Protein AF-A0A7V5EWY6-F1 (afdb_monomer)

Sequence (118 aa):
KLGHHPTPGLWMVGATIRLLERSGPGVLHGDLAACDRYADAVARAEAVAAPTLLLLGAEDLMTRPKAAEPLAAALPDARIEILPGTGHLPMIERPDEVVDAVVGFAREVAVPTRGASI

pLDDT: mean 88.51, std 13.49, range [41.16, 97.25]

Foldseek 3Di:
DPQDFPDPPDGRVVVVVVVVVPDDPCPVVVVVVVVVPPPCLLVVLLVDPAAEEAEEECAEPPCHPVNCVSNQVSHPHYDYDYDYPDYDCCCGVPVPVVCCVVVVVVVVRPPDPPDPDD

Nearest PDB structures (foldseek):
  4lyd-assembly1_A-2  TM=9.151E-01  e=3.285E-04  Rhizorhabdus wittichii RW1
  5jd6-assembly1_A  TM=9.470E-01  e=4.024E-04  uncultured bacterium
  6i8w-assembly2_B  TM=9.562E-01  e=2.337E-03  Pseudomonas aeruginosa
  2y6v-assembly1_B  TM=8.211E-01  e=1.271E-03  Saccharomyces cerevisiae
  8b6p-assembly1_A  TM=8.178E-01  e=5.264E-03  Rhodococcus sp. (in: high G+C Gram-positive bacteria)

Mean predicted aligned error: 6.38 Å

Radius of gyration: 17.79 Å; Cα contacts (8 Å, |Δi|>4): 115; chains: 1; bounding box: 37×35×54 Å

Solvent-accessible surface area (backbone atoms only — not comparable to full-atom values): 7132 Å² total; per-residue (Å²): 114,95,64,57,43,87,57,86,93,52,50,51,60,61,51,52,52,56,49,58,74,67,51,59,91,63,48,70,57,51,56,53,50,53,60,68,67,55,73,60,56,40,74,55,30,54,72,42,86,59,83,39,80,47,80,38,21,67,60,15,80,85,70,36,57,77,73,46,51,63,44,48,72,32,27,81,45,59,46,81,44,74,41,79,93,20,39,78,51,40,73,60,64,39,43,66,62,46,51,50,53,53,52,50,50,52,52,64,68,64,54,73,83,86,74,90,82,133

Structure (mmCIF, N/CA/C/O backbone):
data_AF-A0A7V5EWY6-F1
#
_entry.id   AF-A0A7V5EWY6-F1
#
loop_
_atom_site.group_PDB
_atom_site.id
_atom_site.type_symbol
_atom_site.label_atom_id
_atom_site.label_alt_id
_atom_site.label_comp_id
_atom_site.label_asym_id
_atom_site.label_entity_id
_atom_site.label_seq_id
_atom_site.pdbx_PDB_ins_code
_atom_site.Cartn_x
_atom_site.Cartn_y
_atom_site.Cartn_z
_atom_site.occupancy
_atom_site.B_iso_or_equiv
_atom_site.auth_seq_id
_atom_site.auth_comp_id
_atom_site.auth_asym_id
_atom_site.auth_atom_id
_atom_site.pdbx_PDB_model_num
ATOM 1 N N . LYS A 1 1 ? 3.486 18.469 -6.647 1.00 53.06 1 LYS A N 1
ATOM 2 C CA . LYS A 1 1 ? 3.625 17.961 -8.037 1.00 53.06 1 LYS A CA 1
ATOM 3 C C . LYS A 1 1 ? 4.109 16.522 -7.943 1.00 53.06 1 LYS A C 1
ATOM 5 O O . LYS A 1 1 ? 5.036 16.298 -7.172 1.00 53.06 1 LYS A O 1
ATOM 10 N N . LEU A 1 2 ? 3.487 15.591 -8.667 1.00 57.03 2 LEU A N 1
ATOM 11 C CA . LEU A 1 2 ? 3.875 14.176 -8.679 1.00 57.03 2 LEU A CA 1
ATOM 12 C C . LEU A 1 2 ? 5.377 14.045 -8.997 1.00 57.03 2 LEU A C 1
ATOM 14 O O . LEU A 1 2 ? 5.870 14.739 -9.889 1.00 57.03 2 LEU A O 1
ATOM 18 N N . GLY A 1 3 ? 6.117 13.224 -8.249 1.00 60.00 3 GLY A N 1
ATOM 19 C CA . GLY A 1 3 ? 7.560 13.049 -8.469 1.00 60.00 3 GLY A CA 1
ATOM 20 C C . GLY A 1 3 ? 8.496 13.971 -7.669 1.00 60.00 3 GLY A C 1
ATOM 21 O O . GLY A 1 3 ? 9.715 13.835 -7.798 1.00 60.00 3 GLY A O 1
ATOM 22 N N . HIS A 1 4 ? 7.969 14.915 -6.882 1.00 66.25 4 HIS A N 1
ATOM 23 C CA . HIS A 1 4 ? 8.773 15.798 -6.026 1.00 66.25 4 HIS A CA 1
ATOM 24 C C . HIS A 1 4 ? 9.132 15.112 -4.701 1.00 66.25 4 HIS A C 1
ATOM 26 O O . HIS A 1 4 ? 8.347 14.313 -4.200 1.00 66.25 4 HIS A O 1
ATOM 32 N N . HIS A 1 5 ? 10.296 15.438 -4.138 1.00 74.06 5 HIS A N 1
ATOM 33 C CA . HIS A 1 5 ? 10.765 14.893 -2.865 1.00 74.06 5 HIS A CA 1
ATOM 34 C C . HIS A 1 5 ? 10.899 16.027 -1.838 1.00 74.06 5 HIS A C 1
ATOM 36 O O . HIS A 1 5 ? 11.464 17.066 -2.186 1.00 74.06 5 HIS A O 1
ATOM 42 N N . PRO A 1 6 ? 10.411 15.865 -0.594 1.00 78.38 6 PRO A N 1
ATOM 43 C CA . PRO A 1 6 ? 10.466 16.927 0.415 1.00 78.38 6 PRO A CA 1
ATOM 44 C C . PRO A 1 6 ? 11.902 17.252 0.855 1.00 78.38 6 PRO A C 1
ATOM 46 O O . PRO A 1 6 ? 12.218 18.397 1.166 1.00 78.38 6 PRO A O 1
ATOM 49 N N . THR A 1 7 ? 12.802 16.266 0.840 1.00 80.44 7 THR A N 1
ATOM 50 C CA . THR A 1 7 ? 14.233 16.486 1.101 1.00 80.44 7 THR A CA 1
ATOM 51 C C . THR A 1 7 ? 14.932 17.139 -0.099 1.00 80.44 7 THR A C 1
ATOM 53 O O . THR A 1 7 ? 14.927 16.553 -1.189 1.00 80.44 7 THR A O 1
ATOM 56 N N . PRO A 1 8 ? 15.595 18.298 0.085 1.00 81.12 8 PRO A N 1
ATOM 57 C CA . PRO A 1 8 ? 16.355 18.956 -0.972 1.00 81.12 8 PRO A CA 1
ATOM 58 C C . PRO A 1 8 ? 17.435 18.054 -1.579 1.00 81.12 8 PRO A C 1
ATOM 60 O O . PRO A 1 8 ? 18.111 17.307 -0.876 1.00 81.12 8 PRO A O 1
ATOM 63 N N . GLY A 1 9 ? 17.623 18.150 -2.897 1.00 81.50 9 GLY A N 1
ATOM 64 C CA . GLY A 1 9 ? 18.658 17.407 -3.626 1.00 81.50 9 GLY A CA 1
ATOM 65 C C . GLY A 1 9 ? 18.281 15.973 -4.015 1.00 81.50 9 GLY A C 1
ATOM 66 O O . GLY A 1 9 ? 18.985 15.370 -4.822 1.00 81.50 9 GLY A O 1
ATOM 67 N N . LEU A 1 10 ? 17.158 15.442 -3.523 1.00 82.81 10 LEU A N 1
ATOM 68 C CA . LEU A 1 10 ? 16.609 14.169 -3.985 1.00 82.81 10 LEU A CA 1
ATOM 69 C C . LEU A 1 10 ? 15.650 14.380 -5.160 1.00 82.81 10 LEU A C 1
ATOM 71 O O . LEU A 1 10 ? 14.712 15.173 -5.101 1.00 82.81 10 LEU A O 1
ATOM 75 N N . TRP A 1 11 ? 15.879 13.631 -6.237 1.00 84.88 11 TRP A N 1
ATOM 76 C CA . TRP A 1 11 ? 15.007 13.598 -7.407 1.00 84.88 11 TRP A CA 1
ATOM 77 C C . TRP A 1 11 ? 14.462 12.184 -7.590 1.00 84.88 11 TRP A C 1
ATOM 79 O O . TRP A 1 11 ? 15.146 11.321 -8.135 1.00 84.88 11 TRP A O 1
ATOM 89 N N . MET A 1 12 ? 13.228 11.952 -7.132 1.00 82.88 12 MET A N 1
ATOM 90 C CA . MET A 1 12 ? 12.636 10.611 -7.080 1.00 82.88 12 MET A CA 1
ATOM 91 C C . MET A 1 12 ? 12.610 9.937 -8.456 1.00 82.88 12 MET A C 1
ATOM 93 O O . MET A 1 12 ? 13.161 8.854 -8.621 1.00 82.88 12 MET A O 1
ATOM 97 N N . VAL A 1 13 ? 12.052 10.608 -9.468 1.00 84.06 13 VAL A N 1
ATOM 98 C CA . VAL A 1 13 ? 11.926 10.035 -10.821 1.00 84.06 13 VAL A CA 1
ATOM 99 C C . VAL A 1 13 ? 13.294 9.688 -11.412 1.00 84.06 13 VAL A C 1
ATOM 101 O O . VAL A 1 13 ? 13.480 8.601 -11.951 1.00 84.06 13 VAL A O 1
ATOM 104 N N . GLY A 1 14 ? 14.275 10.582 -11.283 1.00 88.06 14 GLY A N 1
ATOM 105 C CA . GLY A 1 14 ? 15.616 10.328 -11.804 1.00 88.06 14 GLY A CA 1
ATOM 106 C C . GLY A 1 14 ? 16.357 9.230 -11.058 1.00 88.06 14 GLY A C 1
ATOM 107 O O . GLY A 1 14 ? 17.032 8.422 -11.691 1.00 88.06 14 GLY A O 1
ATOM 108 N N . ALA A 1 15 ? 16.214 9.171 -9.733 1.00 87.44 15 ALA A N 1
ATOM 109 C CA . ALA A 1 15 ? 16.784 8.102 -8.923 1.00 87.44 15 ALA A CA 1
ATOM 110 C C . ALA A 1 15 ? 16.208 6.737 -9.329 1.00 87.44 15 ALA A C 1
ATOM 112 O O . ALA A 1 15 ? 16.974 5.799 -9.542 1.00 87.44 15 ALA A O 1
ATOM 113 N N . THR A 1 16 ? 1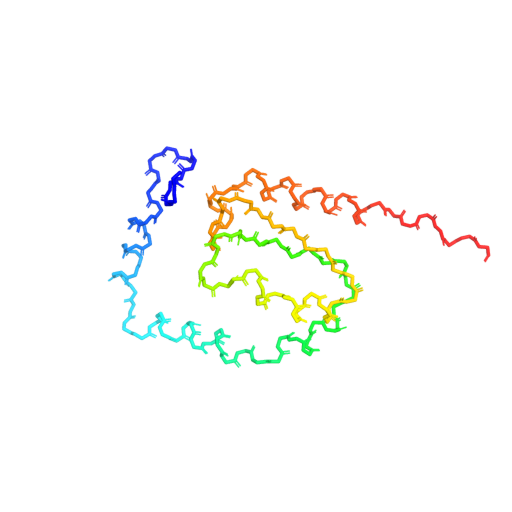4.890 6.644 -9.534 1.00 88.50 16 THR A N 1
ATOM 114 C CA . THR A 1 16 ? 14.239 5.425 -10.034 1.00 88.50 16 THR A CA 1
ATOM 115 C C . THR A 1 16 ? 14.727 5.056 -11.434 1.00 88.50 16 THR A C 1
ATOM 117 O O . THR A 1 16 ? 15.089 3.905 -11.655 1.00 88.50 16 THR A O 1
ATOM 120 N N . ILE A 1 17 ? 14.820 6.008 -12.371 1.00 90.81 17 ILE A N 1
ATOM 121 C CA . ILE A 1 17 ? 15.356 5.740 -13.720 1.00 90.81 17 ILE A CA 1
ATOM 122 C C . ILE A 1 17 ? 16.780 5.179 -13.632 1.00 90.81 17 ILE A C 1
ATOM 124 O O . ILE A 1 17 ? 17.080 4.158 -14.244 1.00 90.81 17 ILE A O 1
ATOM 128 N N . ARG A 1 18 ? 17.652 5.798 -12.829 1.00 92.75 18 ARG A N 1
ATOM 129 C CA . ARG A 1 18 ? 19.047 5.358 -12.678 1.00 92.75 18 ARG A CA 1
ATOM 130 C C . ARG A 1 18 ? 19.173 4.005 -11.990 1.00 92.75 18 ARG A C 1
ATOM 132 O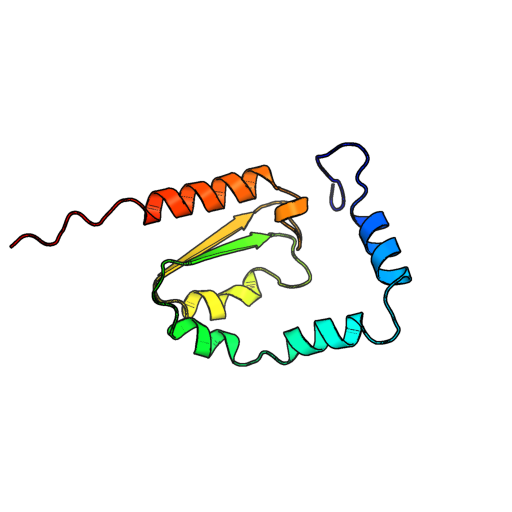 O . ARG A 1 18 ? 20.106 3.268 -12.299 1.00 92.75 18 ARG A O 1
ATOM 139 N N . LEU A 1 19 ? 18.268 3.682 -11.069 1.00 90.44 19 LEU A N 1
ATOM 140 C CA . LEU A 1 19 ? 18.174 2.352 -10.475 1.00 90.44 19 LEU A CA 1
ATOM 141 C C . LEU A 1 19 ? 17.820 1.314 -11.546 1.00 90.44 19 LEU A C 1
ATOM 143 O O . LEU A 1 19 ? 18.542 0.331 -11.684 1.00 90.44 19 LEU A O 1
ATOM 147 N N . LEU A 1 20 ? 16.771 1.569 -12.332 1.00 91.69 20 LEU A N 1
ATOM 148 C CA . LEU A 1 20 ? 16.299 0.657 -13.377 1.00 91.69 20 LEU A CA 1
ATOM 149 C C . LEU A 1 20 ? 17.338 0.442 -14.486 1.00 91.69 20 LEU A C 1
ATOM 151 O O . LEU A 1 20 ? 17.528 -0.685 -14.931 1.00 91.69 20 LEU A O 1
ATOM 155 N N . GLU A 1 21 ? 18.061 1.489 -14.895 1.00 93.69 21 GLU A N 1
ATOM 156 C CA . GLU A 1 21 ? 19.172 1.389 -15.858 1.00 93.69 21 GLU A CA 1
ATOM 157 C C . GLU A 1 21 ? 20.314 0.482 -15.370 1.00 93.69 21 GLU A C 1
ATOM 159 O O . GLU A 1 21 ? 21.048 -0.082 -16.179 1.00 93.69 21 GLU A O 1
ATOM 164 N N . ARG A 1 22 ? 20.494 0.366 -14.049 1.00 94.94 22 ARG A N 1
ATOM 165 C CA . ARG A 1 22 ? 21.531 -0.468 -13.423 1.00 94.94 22 ARG A CA 1
ATOM 166 C C . ARG A 1 22 ? 21.037 -1.873 -13.090 1.00 94.94 22 ARG A C 1
ATOM 168 O O . ARG A 1 22 ? 21.852 -2.720 -12.725 1.00 94.94 22 ARG A O 1
ATOM 175 N N . SER A 1 23 ? 19.732 -2.124 -13.174 1.00 94.81 23 SER A N 1
ATOM 176 C CA . SER A 1 23 ? 19.158 -3.438 -12.913 1.00 94.81 23 SER A CA 1
ATOM 177 C C . SER A 1 23 ? 19.608 -4.440 -13.975 1.00 94.81 23 SER A C 1
ATOM 179 O O . SER A 1 23 ? 19.623 -4.150 -15.171 1.00 94.81 23 SER A O 1
ATOM 181 N N . GLY A 1 24 ? 19.962 -5.648 -13.534 1.00 96.31 24 GLY A N 1
ATOM 182 C CA . GLY A 1 24 ? 20.297 -6.735 -14.448 1.00 96.31 24 GLY A CA 1
ATOM 183 C C . GLY A 1 24 ? 19.105 -7.123 -15.339 1.00 96.31 24 GLY A C 1
ATOM 184 O O . GLY A 1 24 ? 17.949 -6.934 -14.941 1.00 96.31 24 GLY A O 1
ATOM 185 N N . PRO A 1 25 ? 19.351 -7.703 -16.529 1.00 95.31 25 PRO A N 1
ATOM 186 C CA . PRO A 1 25 ? 18.285 -8.202 -17.390 1.00 95.31 25 PRO A CA 1
ATOM 187 C C . PRO A 1 25 ? 17.350 -9.157 -16.639 1.00 95.31 25 PRO A C 1
ATOM 189 O O . PRO A 1 25 ? 17.801 -10.069 -15.951 1.00 95.31 25 PRO A O 1
ATOM 192 N N . GLY A 1 26 ? 16.040 -8.944 -16.769 1.00 94.69 26 GLY A N 1
ATOM 193 C CA . GLY A 1 26 ? 15.017 -9.806 -16.171 1.00 94.69 26 GLY A CA 1
ATOM 194 C C . GLY A 1 26 ? 14.744 -9.590 -14.678 1.00 94.69 26 GLY A C 1
ATOM 195 O O . GLY A 1 26 ? 13.746 -10.122 -14.204 1.00 94.69 26 GLY A O 1
ATOM 196 N N . VAL A 1 27 ? 15.536 -8.785 -13.956 1.00 96.31 27 VAL A N 1
ATOM 197 C CA . VAL A 1 27 ? 15.336 -8.540 -12.510 1.00 96.31 27 VAL A CA 1
ATOM 198 C C . VAL A 1 27 ? 13.971 -7.906 -12.242 1.00 96.31 27 VAL A C 1
ATOM 200 O O . VAL A 1 27 ? 13.144 -8.506 -11.566 1.00 96.31 27 VAL A O 1
ATOM 203 N N . LEU A 1 28 ? 13.679 -6.764 -12.875 1.00 92.56 28 LEU A N 1
ATOM 204 C CA . LEU A 1 28 ? 12.394 -6.076 -12.702 1.00 92.56 28 LEU A CA 1
ATOM 205 C C . LEU A 1 28 ? 11.199 -6.975 -13.058 1.00 92.56 28 LEU A C 1
ATOM 207 O O . LEU A 1 28 ? 10.178 -6.962 -12.378 1.00 92.56 28 LEU A O 1
ATOM 211 N N . HIS A 1 29 ? 11.322 -7.760 -14.133 1.00 94.50 29 HIS A N 1
ATOM 212 C CA . HIS A 1 29 ? 10.280 -8.706 -14.520 1.00 94.50 29 HIS A CA 1
ATOM 213 C C . HIS A 1 29 ? 10.090 -9.791 -13.457 1.00 94.50 29 HIS A C 1
ATOM 215 O O . HIS A 1 29 ? 8.955 -10.090 -13.102 1.00 94.50 29 HIS A O 1
ATOM 221 N N . GLY A 1 30 ? 11.184 -10.368 -12.955 1.00 96.81 30 GLY A N 1
ATOM 222 C CA . GLY A 1 30 ? 11.153 -11.379 -11.905 1.00 96.81 30 GLY A CA 1
ATOM 223 C C . GLY A 1 30 ? 10.451 -10.874 -10.648 1.00 96.81 30 GLY A C 1
ATOM 224 O O . GLY A 1 30 ? 9.560 -11.561 -10.147 1.00 96.81 30 GLY A O 1
ATOM 225 N N . ASP A 1 31 ? 10.790 -9.659 -10.213 1.00 94.56 31 ASP A N 1
ATOM 226 C CA . ASP A 1 31 ? 10.209 -9.015 -9.033 1.00 94.56 31 ASP A CA 1
ATOM 227 C C . ASP A 1 31 ? 8.703 -8.772 -9.211 1.00 94.56 31 ASP A C 1
ATOM 229 O O . ASP A 1 31 ? 7.893 -9.232 -8.406 1.00 94.56 31 ASP A O 1
ATOM 233 N N . LEU A 1 32 ? 8.296 -8.121 -10.307 1.00 94.06 32 LEU A N 1
ATOM 234 C CA . LEU A 1 32 ? 6.880 -7.834 -10.565 1.00 94.06 32 LEU A CA 1
ATOM 235 C C . LEU A 1 32 ? 6.058 -9.110 -10.788 1.00 94.06 32 LEU A C 1
ATOM 237 O O . LEU A 1 32 ? 4.928 -9.203 -10.314 1.00 94.06 32 LEU A O 1
ATOM 241 N N . ALA A 1 33 ? 6.624 -10.117 -11.459 1.00 96.44 33 ALA A N 1
ATOM 242 C CA . ALA A 1 33 ? 5.959 -11.400 -11.659 1.00 96.44 33 ALA A CA 1
ATOM 243 C C . ALA A 1 33 ? 5.832 -12.199 -10.353 1.00 96.44 33 ALA A C 1
ATOM 245 O O . ALA A 1 33 ? 4.913 -13.001 -10.215 1.00 96.44 33 ALA A O 1
ATOM 246 N N . ALA A 1 34 ? 6.742 -12.023 -9.390 1.00 95.38 34 ALA A N 1
ATOM 247 C CA . ALA A 1 34 ? 6.593 -12.617 -8.066 1.00 95.38 34 ALA A CA 1
ATOM 248 C C . ALA A 1 34 ? 5.404 -12.003 -7.312 1.00 95.38 34 ALA A C 1
ATOM 250 O O . ALA A 1 34 ? 4.611 -12.755 -6.750 1.00 95.38 34 ALA A O 1
ATOM 251 N N . CYS A 1 35 ? 5.244 -10.675 -7.367 1.00 92.88 35 CYS A N 1
ATOM 252 C CA . CYS A 1 35 ? 4.083 -9.985 -6.800 1.00 92.88 35 CYS A CA 1
ATOM 253 C C . CYS A 1 35 ? 2.771 -10.419 -7.470 1.00 92.88 35 CYS A C 1
ATOM 255 O O . CYS A 1 35 ? 1.821 -10.764 -6.777 1.00 92.88 35 CYS A O 1
ATOM 257 N N . ASP A 1 36 ? 2.731 -10.453 -8.806 1.00 92.19 36 ASP A N 1
ATOM 258 C CA . ASP A 1 36 ? 1.543 -10.846 -9.582 1.00 92.19 36 ASP A CA 1
ATOM 259 C C . ASP A 1 36 ? 1.093 -12.286 -9.284 1.00 92.19 36 ASP A C 1
ATOM 261 O O . ASP A 1 36 ? -0.093 -12.563 -9.119 1.00 92.19 36 ASP A O 1
ATOM 265 N N . ARG A 1 37 ? 2.049 -13.210 -9.127 1.00 95.31 37 ARG A N 1
ATOM 266 C CA . ARG A 1 37 ? 1.755 -14.614 -8.803 1.00 95.31 37 ARG A CA 1
ATOM 267 C C . ARG A 1 37 ? 1.279 -14.837 -7.367 1.00 95.31 37 ARG A C 1
ATOM 269 O O . ARG A 1 37 ? 0.862 -15.954 -7.056 1.00 95.31 37 ARG A O 1
ATOM 276 N N . TYR A 1 38 ? 1.345 -13.841 -6.485 1.00 93.06 38 TYR A N 1
ATOM 277 C CA . TYR A 1 38 ? 0.887 -13.982 -5.104 1.00 93.06 38 TYR A CA 1
ATOM 278 C C . TYR A 1 38 ? -0.648 -13.899 -5.006 1.00 93.06 38 TYR A C 1
ATOM 280 O O . TYR A 1 38 ? -1.221 -12.925 -4.526 1.00 93.06 38 TYR A O 1
ATOM 288 N N . ALA A 1 39 ? -1.320 -14.952 -5.474 1.00 91.31 39 ALA A N 1
ATOM 289 C CA . ALA A 1 39 ? -2.777 -15.003 -5.602 1.00 91.31 39 ALA A CA 1
ATOM 290 C C . ALA A 1 39 ? -3.517 -15.266 -4.275 1.00 91.31 39 ALA A C 1
ATOM 292 O O . ALA A 1 39 ? -4.666 -14.858 -4.116 1.00 91.31 39 ALA A O 1
ATOM 293 N N . ASP A 1 40 ? -2.860 -15.905 -3.303 1.00 94.50 40 ASP A N 1
ATOM 294 C CA . ASP A 1 40 ? -3.505 -16.347 -2.057 1.00 94.50 40 ASP A CA 1
ATOM 295 C C . ASP A 1 40 ? -3.565 -15.254 -0.975 1.00 94.50 40 ASP A C 1
ATOM 297 O O . ASP A 1 40 ? -3.969 -15.525 0.156 1.00 94.50 40 ASP A O 1
ATOM 301 N N . ALA A 1 41 ? -3.156 -14.019 -1.289 1.00 92.12 41 ALA A N 1
ATOM 302 C CA . ALA A 1 41 ? -3.027 -12.928 -0.322 1.00 92.12 41 ALA A CA 1
ATOM 303 C C . ALA A 1 41 ? -4.302 -12.697 0.506 1.00 92.12 41 ALA A C 1
ATOM 305 O O . ALA A 1 41 ? -4.226 -12.568 1.725 1.00 92.12 41 ALA A O 1
ATOM 306 N N . VAL A 1 42 ? -5.469 -12.695 -0.148 1.00 94.62 42 VAL A N 1
ATOM 307 C CA . VAL A 1 42 ? -6.773 -12.466 0.499 1.00 94.62 42 VAL A CA 1
ATOM 308 C C . VAL A 1 42 ? -7.102 -13.592 1.482 1.00 94.62 42 VAL A C 1
ATOM 310 O O . VAL A 1 42 ? -7.408 -13.320 2.635 1.00 94.62 42 VAL A O 1
ATOM 313 N N . ALA A 1 43 ? -6.942 -14.854 1.073 1.00 95.94 43 ALA A N 1
ATOM 314 C CA . ALA A 1 43 ? -7.183 -16.002 1.952 1.00 95.94 43 ALA A CA 1
ATOM 315 C C . ALA A 1 43 ? -6.208 -16.039 3.142 1.00 95.94 43 ALA A C 1
ATOM 317 O O . ALA A 1 43 ? -6.555 -16.459 4.241 1.00 95.94 43 ALA A O 1
ATOM 318 N N . ARG A 1 44 ? -4.963 -15.588 2.943 1.00 95.56 44 ARG A N 1
ATOM 319 C CA . ARG A 1 44 ? -3.965 -15.489 4.020 1.00 95.56 44 ARG A CA 1
ATOM 320 C C . ARG A 1 44 ? -4.270 -14.355 4.997 1.00 95.56 44 ARG A C 1
ATOM 322 O O . ARG A 1 44 ? -3.907 -14.474 6.165 1.00 95.56 44 ARG A O 1
ATOM 329 N N . ALA A 1 45 ? -4.912 -13.283 4.538 1.00 96.19 45 ALA A N 1
ATOM 330 C CA . ALA A 1 45 ? -5.242 -12.128 5.365 1.00 96.19 45 ALA A CA 1
ATOM 331 C C . ALA A 1 45 ? -6.236 -12.467 6.486 1.00 96.19 45 ALA A C 1
ATOM 333 O O . 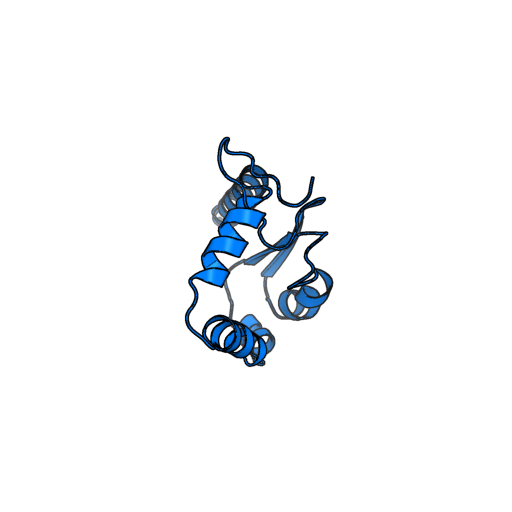ALA A 1 45 ? -6.133 -11.902 7.570 1.00 96.19 45 ALA A O 1
ATOM 334 N N . GLU A 1 46 ? -7.109 -13.457 6.280 1.00 96.19 46 GLU A N 1
ATOM 335 C CA . GLU A 1 46 ? -8.049 -13.944 7.302 1.00 96.19 46 GLU A CA 1
ATOM 336 C C . GLU A 1 46 ? -7.346 -14.455 8.572 1.00 96.19 46 GLU A C 1
ATOM 338 O O . GLU A 1 46 ? -7.905 -14.412 9.666 1.00 96.19 46 GLU A O 1
ATOM 343 N N . ALA A 1 47 ? -6.099 -14.922 8.449 1.00 96.94 47 ALA A N 1
ATOM 344 C CA . ALA A 1 47 ? -5.310 -15.414 9.576 1.00 96.94 47 ALA A CA 1
ATOM 345 C C . ALA A 1 47 ? -4.617 -14.295 10.383 1.00 96.94 47 ALA A C 1
ATOM 347 O O . ALA A 1 47 ? -3.968 -14.580 11.393 1.00 96.94 47 ALA A O 1
ATOM 348 N N . VAL A 1 48 ? -4.710 -13.032 9.954 1.00 96.38 48 VAL A N 1
ATOM 349 C CA . VAL A 1 48 ? -4.090 -11.896 10.647 1.00 96.38 48 VAL A CA 1
ATOM 350 C C . VAL A 1 48 ? -4.972 -11.480 11.823 1.00 96.38 48 VAL A C 1
ATOM 352 O O . VAL A 1 48 ? -5.993 -10.827 11.657 1.00 96.38 48 VAL A O 1
ATOM 355 N N . ALA A 1 49 ? -4.560 -11.851 13.036 1.00 94.69 49 ALA A N 1
ATOM 356 C CA . ALA A 1 49 ? -5.295 -11.526 14.262 1.00 94.69 49 ALA A CA 1
ATOM 357 C C . ALA A 1 49 ? -4.978 -10.131 14.837 1.00 94.69 49 ALA A C 1
ATOM 359 O O . ALA A 1 49 ? -5.634 -9.692 15.778 1.00 94.69 49 ALA A O 1
ATOM 360 N N . ALA A 1 50 ? -3.943 -9.458 14.328 1.00 94.62 50 ALA A N 1
ATOM 361 C CA . ALA A 1 50 ? -3.554 -8.134 14.798 1.00 94.62 50 ALA A CA 1
ATOM 362 C C . ALA A 1 50 ? -4.384 -7.037 14.106 1.00 94.62 50 ALA A C 1
ATOM 364 O O . ALA A 1 50 ? -4.651 -7.162 12.905 1.00 94.62 50 ALA A O 1
ATOM 365 N N . PRO A 1 51 ? -4.712 -5.936 14.808 1.00 96.31 51 PRO A N 1
ATOM 366 C CA . PRO A 1 51 ? -5.257 -4.747 14.167 1.00 96.31 51 PRO A CA 1
ATOM 367 C C . PRO A 1 51 ? -4.350 -4.302 13.019 1.00 96.31 51 PRO A C 1
ATOM 369 O O . PRO A 1 51 ? -3.130 -4.202 13.182 1.00 96.31 51 PRO A O 1
ATOM 372 N N . THR A 1 52 ? -4.940 -4.021 11.860 1.00 97.12 52 THR A N 1
ATOM 373 C CA . THR A 1 52 ? -4.202 -3.727 10.628 1.00 97.12 52 THR A CA 1
ATOM 374 C C . THR A 1 52 ? -4.598 -2.373 10.040 1.00 97.12 52 THR A C 1
ATOM 376 O O . THR A 1 52 ? -5.774 -2.079 9.839 1.00 97.12 52 THR A O 1
ATOM 379 N N . LEU A 1 53 ? -3.600 -1.554 9.701 1.00 97.19 53 LEU A N 1
ATOM 380 C CA . LEU A 1 53 ? -3.781 -0.315 8.944 1.00 97.19 53 LEU A CA 1
ATOM 381 C C . LEU A 1 53 ? -3.382 -0.534 7.480 1.00 97.19 53 LEU A C 1
ATOM 383 O O . LEU A 1 53 ? -2.238 -0.880 7.187 1.00 97.19 53 LEU A O 1
ATOM 387 N N . LEU A 1 54 ? -4.310 -0.275 6.562 1.00 96.94 54 LEU A N 1
ATOM 388 C CA . LEU A 1 54 ? -4.072 -0.198 5.123 1.00 96.94 54 LEU A CA 1
ATOM 389 C C . LEU A 1 54 ? -3.960 1.274 4.708 1.00 96.94 54 LEU A C 1
ATOM 391 O O . LEU A 1 54 ? -4.970 1.959 4.552 1.00 96.94 54 LEU A O 1
ATOM 395 N N . LEU A 1 55 ? -2.728 1.754 4.530 1.00 97.00 55 LEU A N 1
ATOM 396 C CA . LEU A 1 55 ? -2.432 3.129 4.126 1.00 97.00 55 LEU A CA 1
ATOM 397 C C . LEU A 1 55 ? -2.155 3.197 2.618 1.00 97.00 55 LEU A C 1
ATOM 399 O O . LEU A 1 55 ? -1.174 2.630 2.140 1.00 97.00 55 LEU A O 1
ATOM 403 N N . LEU A 1 56 ? -3.023 3.876 1.868 1.00 96.69 56 LEU A N 1
ATOM 404 C CA . LEU A 1 56 ? -3.061 3.840 0.402 1.00 96.69 56 LEU A CA 1
ATOM 405 C C . LEU A 1 56 ? -2.924 5.245 -0.194 1.00 96.69 56 LEU A C 1
ATOM 407 O O . LEU A 1 56 ? -3.436 6.216 0.358 1.00 96.69 56 LEU A O 1
ATOM 411 N N . GLY A 1 57 ? -2.280 5.370 -1.354 1.00 95.50 57 GLY A N 1
ATOM 412 C CA . GLY A 1 57 ? -2.236 6.627 -2.106 1.00 95.50 57 GLY A CA 1
ATOM 413 C C . GLY A 1 57 ? -3.445 6.788 -3.028 1.00 95.50 57 GLY A C 1
ATOM 414 O O . GLY A 1 57 ? -3.755 5.888 -3.807 1.00 95.50 57 GLY A O 1
ATOM 415 N N . ALA A 1 58 ? -4.126 7.938 -2.989 1.00 95.31 58 ALA A N 1
ATOM 416 C CA . ALA A 1 58 ? -5.288 8.205 -3.847 1.00 95.31 58 ALA A CA 1
ATOM 417 C C . ALA A 1 58 ? -4.960 8.173 -5.355 1.00 95.31 58 ALA A C 1
ATOM 419 O O . ALA A 1 58 ? -5.824 7.851 -6.170 1.00 95.31 58 ALA A O 1
ATOM 420 N N . GLU A 1 59 ? -3.722 8.510 -5.721 1.00 94.00 59 GLU A N 1
ATOM 421 C CA . GLU A 1 59 ? -3.228 8.590 -7.101 1.00 94.00 59 GLU A CA 1
ATOM 422 C C . GLU A 1 59 ? -2.343 7.386 -7.478 1.00 94.00 59 GLU A C 1
ATOM 424 O O . GLU A 1 59 ? -1.659 7.413 -8.502 1.00 94.00 59 GLU A O 1
ATOM 429 N N . ASP A 1 60 ? -2.336 6.319 -6.670 1.00 93.88 60 ASP A N 1
ATOM 430 C CA . ASP A 1 60 ? -1.568 5.107 -6.955 1.00 93.88 60 ASP A CA 1
ATOM 431 C C . ASP A 1 60 ? -2.066 4.414 -8.239 1.00 93.88 60 ASP A C 1
ATOM 433 O O . ASP A 1 60 ? -3.223 4.004 -8.356 1.00 93.88 60 ASP A O 1
ATOM 437 N N .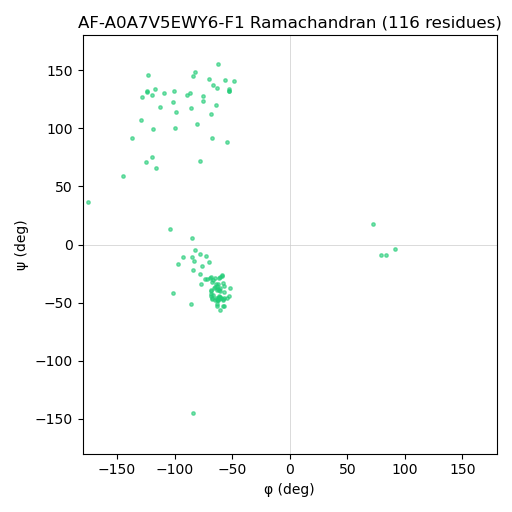 LEU A 1 61 ? -1.168 4.270 -9.218 1.00 90.88 61 LEU A N 1
ATOM 438 C CA . LEU A 1 61 ? -1.434 3.604 -10.495 1.00 90.88 61 LEU A CA 1
ATOM 439 C C . LEU A 1 61 ? -0.980 2.139 -10.534 1.00 90.88 61 LEU A C 1
ATOM 441 O O . LEU A 1 61 ? -1.425 1.408 -11.422 1.00 90.88 61 LEU A O 1
ATOM 445 N N . MET A 1 62 ? -0.119 1.716 -9.605 1.00 89.88 62 MET A N 1
ATOM 446 C CA . MET A 1 62 ? 0.382 0.345 -9.498 1.00 89.88 62 MET A CA 1
ATOM 447 C C . MET A 1 62 ? -0.579 -0.516 -8.676 1.00 89.88 62 MET A C 1
ATOM 449 O O . MET A 1 62 ? -1.039 -1.548 -9.158 1.00 89.88 62 MET A O 1
ATOM 453 N N . THR A 1 63 ? -0.963 -0.052 -7.486 1.00 90.81 63 THR A N 1
ATOM 454 C CA . THR A 1 63 ? -1.909 -0.725 -6.583 1.00 90.81 63 THR A CA 1
ATOM 455 C C . THR A 1 63 ? -3.054 0.212 -6.219 1.00 90.81 63 THR A C 1
ATOM 457 O O . THR A 1 63 ? -3.152 0.712 -5.104 1.00 90.81 63 THR A O 1
ATOM 460 N N . ARG A 1 64 ? -3.931 0.478 -7.198 1.00 92.88 64 ARG A N 1
ATOM 461 C CA . ARG A 1 64 ? -5.068 1.408 -7.044 1.00 92.88 64 ARG A CA 1
ATOM 462 C C . ARG A 1 64 ? -5.853 1.122 -5.755 1.00 92.88 64 ARG A C 1
ATOM 464 O O . ARG A 1 64 ? -6.147 -0.049 -5.519 1.00 92.88 64 ARG A O 1
ATOM 471 N N . PRO A 1 65 ? -6.326 2.140 -5.008 1.00 93.44 65 PRO A N 1
ATOM 472 C CA . PRO A 1 65 ? -7.029 1.931 -3.737 1.00 93.44 65 PRO A CA 1
ATOM 473 C C . PRO A 1 65 ? -8.193 0.937 -3.801 1.00 93.44 65 PRO A C 1
ATOM 475 O O . PRO A 1 65 ? -8.365 0.118 -2.907 1.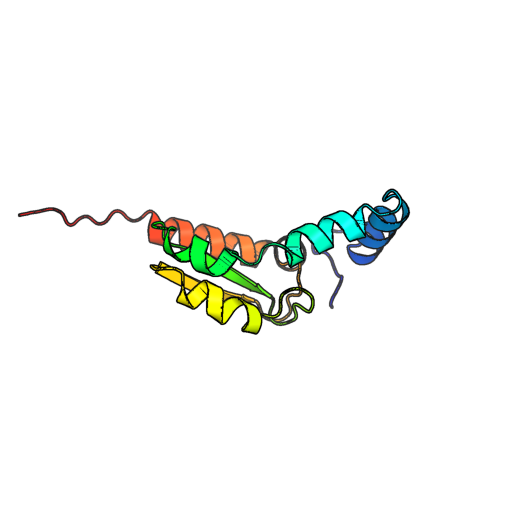00 93.44 65 PRO A O 1
ATOM 478 N N . LYS A 1 66 ? -8.942 0.934 -4.910 1.00 92.00 66 LYS A N 1
ATOM 479 C CA . LYS A 1 66 ? -10.032 -0.022 -5.149 1.00 92.00 66 LYS A CA 1
ATOM 480 C C . LYS A 1 66 ? -9.579 -1.490 -5.098 1.00 92.00 66 LYS A C 1
ATOM 482 O O . LYS A 1 66 ? -10.336 -2.359 -4.686 1.00 92.00 66 LYS A O 1
ATOM 487 N N . ALA A 1 67 ? -8.347 -1.784 -5.511 1.00 90.12 67 ALA A N 1
ATOM 488 C CA . ALA A 1 67 ? -7.802 -3.138 -5.472 1.00 90.12 67 ALA A CA 1
ATOM 489 C C . ALA A 1 67 ? -7.527 -3.633 -4.040 1.00 90.12 67 ALA A C 1
ATOM 491 O O . ALA A 1 67 ? -7.361 -4.833 -3.847 1.00 90.12 67 ALA A O 1
ATOM 492 N N . ALA A 1 68 ? -7.509 -2.742 -3.042 1.00 91.31 68 ALA A N 1
ATOM 493 C CA . ALA A 1 68 ? -7.346 -3.108 -1.639 1.00 91.31 68 ALA A CA 1
ATOM 494 C C . ALA A 1 68 ? -8.661 -3.548 -0.968 1.00 91.31 68 ALA A C 1
ATOM 496 O O . ALA A 1 68 ? -8.607 -4.149 0.102 1.00 91.31 68 ALA A O 1
ATOM 497 N N . GLU A 1 69 ? -9.829 -3.298 -1.578 1.00 92.81 69 GLU A N 1
ATOM 498 C CA . GLU A 1 69 ? -11.141 -3.648 -1.002 1.00 92.81 69 GLU A CA 1
ATOM 499 C C . GLU A 1 69 ? -11.258 -5.137 -0.616 1.00 92.81 69 GLU A C 1
ATOM 501 O O . GLU A 1 69 ? -11.673 -5.412 0.511 1.00 92.81 69 GLU A O 1
ATOM 506 N N . PRO A 1 70 ? -10.852 -6.115 -1.459 1.00 94.56 70 PRO A N 1
ATOM 507 C CA . PRO A 1 70 ? -10.933 -7.529 -1.088 1.00 94.56 70 PRO A CA 1
ATOM 508 C C . PRO A 1 70 ? -10.015 -7.885 0.084 1.00 94.56 70 PRO A C 1
ATOM 510 O O . PRO A 1 70 ? -10.383 -8.692 0.931 1.00 94.56 70 PRO A O 1
ATOM 513 N N . LEU A 1 71 ? -8.829 -7.272 0.147 1.00 94.88 71 LEU A N 1
ATOM 514 C CA . LEU A 1 71 ? -7.876 -7.497 1.231 1.00 94.88 71 LEU A CA 1
ATOM 515 C C . LEU A 1 71 ? -8.407 -6.928 2.551 1.00 94.88 71 LEU A C 1
ATOM 517 O O . LEU A 1 71 ? -8.355 -7.602 3.573 1.00 94.88 71 LEU A O 1
ATOM 521 N N . ALA A 1 72 ? -8.955 -5.713 2.516 1.00 95.00 72 ALA A N 1
ATOM 522 C CA . ALA A 1 72 ? -9.561 -5.078 3.678 1.00 95.00 72 ALA A CA 1
ATOM 523 C C . ALA A 1 72 ? -10.760 -5.869 4.211 1.00 95.00 72 ALA A C 1
ATOM 525 O O . ALA A 1 72 ? -10.914 -5.991 5.418 1.00 95.00 72 ALA A O 1
ATOM 526 N N . ALA A 1 73 ? -11.582 -6.429 3.318 1.00 95.75 73 ALA A N 1
ATOM 527 C CA . ALA A 1 73 ? -12.731 -7.246 3.695 1.00 95.75 73 ALA A CA 1
ATOM 528 C C . ALA A 1 73 ? -12.342 -8.591 4.33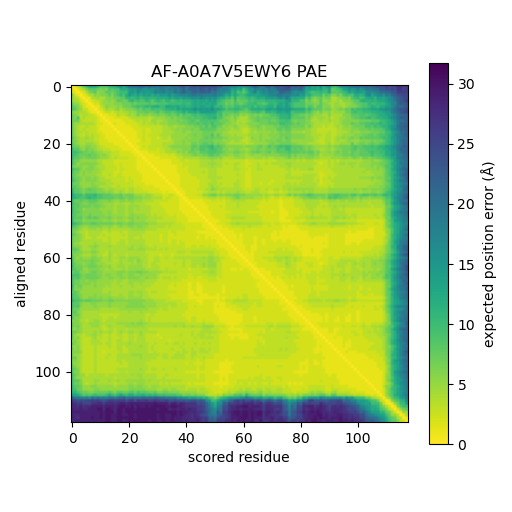3 1.00 95.75 73 ALA A C 1
ATOM 530 O O . ALA A 1 73 ? -13.116 -9.132 5.118 1.00 95.75 73 ALA A O 1
ATOM 531 N N . ALA A 1 74 ? -11.172 -9.139 3.990 1.00 96.94 74 ALA A N 1
ATOM 532 C CA . ALA A 1 74 ? -10.675 -10.393 4.553 1.00 96.94 74 ALA A CA 1
ATOM 533 C C . ALA A 1 74 ? -9.956 -10.216 5.900 1.00 96.94 74 ALA A C 1
ATOM 535 O O . ALA A 1 74 ? -9.840 -11.169 6.666 1.00 96.94 74 ALA A O 1
ATOM 536 N N . LEU A 1 75 ? -9.468 -9.011 6.200 1.00 97.25 75 LEU A N 1
ATOM 537 C CA . LEU A 1 75 ? -8.833 -8.704 7.478 1.00 97.25 75 LEU A CA 1
ATOM 538 C C . LEU A 1 75 ? -9.898 -8.566 8.587 1.00 97.25 75 LEU A C 1
ATOM 540 O O . LEU A 1 75 ? -10.821 -7.765 8.433 1.00 97.25 75 LEU A O 1
ATOM 544 N N . PRO A 1 76 ? -9.770 -9.281 9.723 1.00 95.31 76 PRO A N 1
ATOM 545 C CA . PRO A 1 76 ? -10.749 -9.218 10.815 1.00 95.31 76 PRO A CA 1
ATOM 546 C C . PRO A 1 76 ? -10.884 -7.837 11.468 1.00 95.31 76 PRO A C 1
ATOM 548 O O . PRO A 1 76 ? -11.969 -7.462 11.907 1.00 95.31 76 PRO A O 1
ATOM 551 N N . ASP A 1 77 ? -9.777 -7.098 11.546 1.00 94.81 77 ASP A N 1
ATOM 552 C CA . ASP A 1 77 ? -9.706 -5.747 12.098 1.00 94.81 77 ASP A CA 1
ATOM 553 C C . ASP A 1 77 ? -8.821 -4.889 11.190 1.00 94.81 77 ASP A C 1
ATOM 555 O O . ASP A 1 77 ? -7.591 -4.883 11.304 1.00 94.81 77 ASP A O 1
ATOM 559 N N . ALA A 1 78 ? -9.458 -4.226 10.224 1.00 95.88 78 ALA A N 1
ATOM 560 C CA . ALA A 1 78 ? -8.795 -3.381 9.244 1.00 95.88 78 ALA A CA 1
ATOM 561 C C . ALA A 1 78 ? -9.345 -1.957 9.237 1.00 95.88 78 ALA A C 1
ATOM 563 O O . ALA A 1 78 ? -10.546 -1.717 9.103 1.00 95.88 78 ALA A O 1
ATOM 564 N N . ARG A 1 79 ? -8.420 -0.999 9.257 1.00 94.81 79 ARG A N 1
ATOM 565 C CA . ARG A 1 79 ? -8.672 0.410 8.960 1.00 94.81 79 ARG A CA 1
ATOM 566 C C . ARG A 1 79 ? -8.041 0.751 7.618 1.00 94.81 79 ARG A C 1
ATOM 568 O O . ARG A 1 79 ? -6.866 0.473 7.404 1.00 94.81 79 ARG A O 1
ATOM 575 N N . ILE A 1 80 ? -8.805 1.381 6.729 1.00 96.25 80 ILE A N 1
ATOM 576 C CA . ILE A 1 80 ? -8.275 1.942 5.481 1.00 96.25 80 ILE A CA 1
ATOM 577 C C . ILE A 1 80 ? -8.097 3.443 5.661 1.00 96.25 80 ILE A C 1
ATOM 579 O O . ILE A 1 80 ? -9.021 4.135 6.086 1.00 96.25 80 ILE A O 1
ATOM 583 N N . GLU A 1 81 ? -6.933 3.949 5.278 1.00 96.31 81 GLU A N 1
ATOM 584 C CA . GLU A 1 81 ? -6.658 5.375 5.195 1.00 96.31 81 GLU A CA 1
ATOM 585 C C . GLU A 1 81 ? -6.092 5.706 3.814 1.00 96.31 81 GLU A C 1
ATOM 587 O O . GLU A 1 81 ? -5.150 5.068 3.345 1.00 96.31 81 GLU A O 1
ATOM 592 N N . ILE A 1 82 ? -6.701 6.677 3.129 1.00 96.75 82 ILE A N 1
ATOM 593 C CA . ILE A 1 82 ? -6.324 7.061 1.765 1.00 96.75 82 ILE A CA 1
ATOM 594 C C . ILE A 1 82 ? -5.732 8.469 1.794 1.00 96.75 82 ILE A C 1
ATOM 596 O O . ILE A 1 82 ? -6.423 9.430 2.133 1.00 96.75 82 ILE A O 1
ATOM 600 N N . LEU A 1 83 ? -4.469 8.596 1.391 1.00 95.31 83 LEU A N 1
ATOM 601 C CA . LEU A 1 83 ? -3.743 9.859 1.349 1.00 95.31 83 LEU A CA 1
ATOM 602 C C . LEU A 1 83 ? -4.003 10.594 0.018 1.00 95.31 83 LEU A C 1
ATOM 604 O O . LEU A 1 83 ? -3.644 10.076 -1.048 1.00 95.31 83 LEU A O 1
ATOM 608 N N . PRO A 1 84 ? -4.611 11.796 0.035 1.00 93.38 84 PRO A N 1
ATOM 609 C CA . PRO A 1 84 ? -4.860 12.574 -1.175 1.00 93.38 84 PRO A CA 1
ATOM 610 C C . PRO A 1 84 ? -3.558 13.137 -1.763 1.00 93.38 84 PRO A C 1
ATOM 612 O O . PRO A 1 84 ? -2.671 13.590 -1.042 1.00 93.38 84 PRO A O 1
ATOM 615 N N . GLY A 1 85 ? -3.452 13.170 -3.095 1.00 90.56 85 GLY A N 1
ATOM 616 C CA . GLY A 1 85 ? -2.266 13.707 -3.773 1.00 90.56 85 GLY A CA 1
ATOM 617 C C . GLY A 1 85 ? -1.016 12.825 -3.675 1.00 90.56 85 GLY A C 1
ATOM 618 O O . GLY A 1 85 ? 0.094 13.338 -3.862 1.00 90.56 85 GLY A O 1
ATOM 619 N N . THR A 1 86 ? -1.190 11.545 -3.338 1.00 91.81 86 THR A N 1
ATOM 620 C CA . THR A 1 86 ? -0.117 10.577 -3.079 1.00 91.81 86 THR A CA 1
ATOM 621 C C . THR A 1 86 ? -0.218 9.413 -4.053 1.00 91.81 86 THR A C 1
ATOM 623 O O . THR A 1 86 ? -1.293 8.826 -4.197 1.00 91.81 86 THR A O 1
ATOM 626 N N . GLY A 1 87 ? 0.889 9.093 -4.720 1.00 91.25 87 GLY A N 1
ATOM 627 C CA . GLY A 1 87 ? 1.015 7.952 -5.616 1.00 91.25 87 GLY A CA 1
ATOM 628 C C . GLY A 1 87 ? 1.353 6.649 -4.889 1.00 91.25 87 GLY A C 1
ATOM 629 O O . GLY A 1 87 ? 0.889 6.382 -3.782 1.00 91.25 87 GLY A O 1
ATOM 630 N N . HIS A 1 88 ? 2.157 5.814 -5.545 1.00 92.31 88 HIS A N 1
ATOM 631 C CA . HIS A 1 88 ? 2.481 4.464 -5.076 1.00 92.31 88 HIS A CA 1
ATOM 632 C C . HIS A 1 88 ? 3.491 4.429 -3.920 1.00 92.31 88 HIS A C 1
ATOM 634 O O . HIS A 1 88 ? 3.606 3.420 -3.229 1.00 92.31 88 HIS A O 1
ATOM 640 N N . LEU A 1 89 ? 4.255 5.506 -3.702 1.00 91.25 89 LEU A N 1
ATOM 641 C CA . LEU A 1 89 ? 5.354 5.523 -2.734 1.00 91.25 89 LEU A CA 1
ATOM 642 C C . LEU A 1 89 ? 5.063 6.532 -1.614 1.00 91.25 89 LEU A C 1
ATOM 644 O O . LEU A 1 89 ? 5.800 7.512 -1.472 1.00 91.25 89 LEU A O 1
ATOM 648 N N . PRO A 1 90 ? 4.026 6.306 -0.780 1.00 91.31 90 PRO A N 1
ATOM 649 C CA . PRO A 1 90 ? 3.605 7.261 0.245 1.00 91.31 90 PRO A CA 1
ATOM 650 C C . PRO A 1 90 ? 4.736 7.605 1.221 1.00 91.31 90 PRO A C 1
ATOM 652 O O . PRO A 1 90 ? 4.894 8.765 1.582 1.00 91.31 90 PRO A O 1
ATOM 655 N N . MET A 1 91 ? 5.598 6.636 1.548 1.00 91.12 91 MET A N 1
ATOM 656 C CA . MET A 1 91 ? 6.768 6.817 2.424 1.00 91.12 91 MET A CA 1
ATOM 657 C C . MET A 1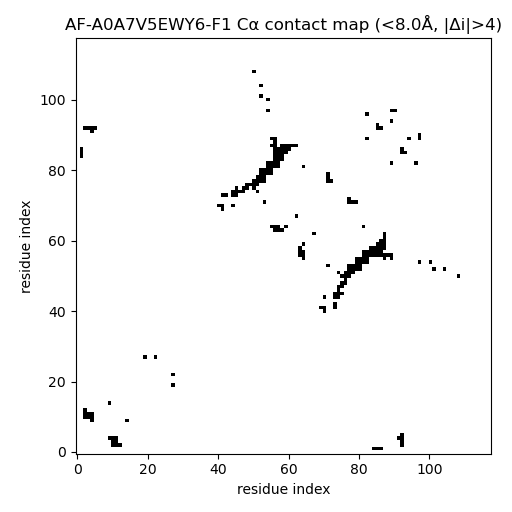 91 ? 7.758 7.878 1.908 1.00 91.12 91 MET A C 1
ATOM 659 O O . MET A 1 91 ? 8.526 8.437 2.682 1.00 91.12 91 MET A O 1
ATOM 663 N N . ILE A 1 92 ? 7.784 8.108 0.593 1.00 89.44 92 ILE A N 1
ATOM 664 C CA . ILE A 1 92 ? 8.681 9.057 -0.075 1.00 89.44 92 ILE A CA 1
ATOM 665 C C . ILE A 1 92 ? 7.930 10.348 -0.409 1.00 89.44 92 ILE A C 1
ATOM 667 O O . ILE A 1 92 ? 8.459 11.448 -0.259 1.00 89.44 92 ILE A O 1
ATOM 671 N N . GLU A 1 93 ? 6.694 10.216 -0.883 1.00 88.25 93 GLU A N 1
ATOM 672 C CA . GLU A 1 93 ? 5.886 11.335 -1.361 1.00 88.25 93 GLU A CA 1
ATOM 673 C C . GLU A 1 93 ? 5.282 12.168 -0.225 1.00 88.25 93 GLU A C 1
ATOM 675 O O . GLU A 1 93 ? 5.116 13.378 -0.398 1.00 88.25 93 GLU A O 1
ATOM 680 N N . ARG A 1 94 ? 4.933 11.524 0.894 1.00 91.06 94 ARG A N 1
ATOM 681 C CA . ARG A 1 94 ? 4.203 12.062 2.054 1.00 91.06 94 ARG A CA 1
ATOM 682 C C . ARG A 1 94 ? 4.708 11.432 3.369 1.00 9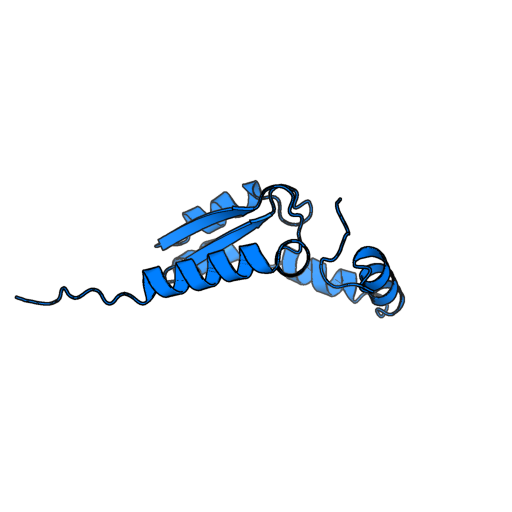1.06 94 ARG A C 1
ATOM 684 O O . ARG A 1 94 ? 3.952 10.765 4.073 1.00 91.06 94 ARG A O 1
ATOM 691 N N . PRO A 1 95 ? 6.012 11.574 3.684 1.00 91.94 95 PRO A N 1
ATOM 692 C CA . PRO A 1 95 ? 6.625 10.897 4.828 1.00 91.94 95 PRO A CA 1
ATOM 693 C C . PRO A 1 95 ? 6.009 11.318 6.165 1.00 91.94 95 PRO A C 1
ATOM 695 O O . PRO A 1 95 ? 5.823 10.467 7.031 1.00 91.94 95 PRO A O 1
ATOM 698 N N . ASP A 1 96 ? 5.671 12.600 6.321 1.00 93.38 96 ASP A N 1
ATOM 699 C CA . ASP A 1 96 ? 5.103 13.120 7.565 1.00 93.38 96 ASP A CA 1
ATOM 700 C C . ASP A 1 96 ? 3.697 12.546 7.797 1.00 93.38 96 ASP A C 1
ATOM 702 O O . ASP A 1 96 ? 3.441 11.996 8.866 1.00 93.38 96 ASP A O 1
ATOM 706 N N . GLU A 1 97 ? 2.822 12.545 6.779 1.00 95.31 97 GLU A N 1
ATOM 707 C CA . GLU A 1 97 ? 1.486 11.945 6.910 1.00 95.31 97 GLU A CA 1
ATOM 708 C C . GLU A 1 97 ? 1.546 10.434 7.168 1.00 95.31 97 GLU A C 1
ATOM 710 O O . GLU A 1 97 ? 0.745 9.899 7.932 1.00 95.31 97 GLU A O 1
ATOM 715 N N . VAL A 1 98 ? 2.511 9.733 6.567 1.00 96.06 98 VAL A N 1
ATOM 716 C CA . VAL A 1 98 ? 2.744 8.311 6.853 1.00 96.06 98 VAL A CA 1
ATOM 717 C C . VAL A 1 98 ? 3.134 8.097 8.311 1.00 96.06 98 VAL A C 1
ATOM 719 O O . VAL A 1 98 ? 2.599 7.196 8.960 1.00 96.06 98 VAL A O 1
ATOM 722 N N . VAL A 1 99 ? 4.075 8.890 8.830 1.00 96.62 99 VAL A N 1
ATOM 723 C CA . VAL A 1 99 ? 4.513 8.782 10.227 1.00 96.62 99 VAL A CA 1
ATOM 724 C C . VAL A 1 99 ? 3.346 9.067 11.164 1.00 96.62 99 VAL A C 1
ATOM 726 O O . VAL A 1 99 ? 3.128 8.291 12.095 1.00 96.62 99 VAL A O 1
ATOM 729 N N . ASP A 1 100 ? 2.569 10.113 10.898 1.00 97.25 100 ASP A N 1
ATOM 730 C CA . ASP A 1 100 ? 1.397 10.466 11.695 1.00 97.25 100 ASP A CA 1
ATOM 731 C C . ASP A 1 100 ? 0.355 9.339 11.703 1.00 97.25 100 ASP A C 1
ATOM 733 O O . ASP A 1 100 ? -0.109 8.948 12.778 1.00 97.25 100 ASP A O 1
ATOM 737 N N . ALA A 1 101 ? 0.046 8.754 10.542 1.00 97.19 101 ALA A N 1
ATOM 738 C CA . ALA A 1 101 ? -0.899 7.645 10.425 1.00 97.19 101 ALA A CA 1
ATOM 739 C C . ALA A 1 101 ? -0.420 6.397 11.187 1.00 97.19 101 ALA A C 1
ATOM 741 O O . ALA A 1 101 ? -1.167 5.815 11.975 1.00 97.19 101 ALA A O 1
ATOM 742 N N . VAL A 1 102 ? 0.847 6.004 11.009 1.00 95.94 102 VAL A N 1
ATOM 743 C CA . VAL A 1 102 ? 1.420 4.814 11.659 1.00 95.94 102 VAL A CA 1
ATOM 744 C C . VAL A 1 102 ? 1.538 5.004 13.171 1.00 95.94 102 VAL A C 1
ATOM 746 O O . VAL A 1 102 ? 1.161 4.115 13.932 1.00 95.94 102 VAL A O 1
ATOM 749 N N . VAL A 1 103 ? 2.045 6.151 13.633 1.00 96.62 103 VAL A N 1
ATOM 750 C CA . VAL A 1 103 ? 2.189 6.444 15.068 1.00 96.62 103 VAL A CA 1
ATOM 751 C C . VAL A 1 103 ? 0.824 6.610 15.728 1.00 96.62 103 VAL A C 1
ATOM 753 O O . VAL A 1 103 ? 0.634 6.127 16.846 1.00 96.62 103 VAL A O 1
ATOM 756 N N . GLY A 1 104 ? -0.124 7.269 15.059 1.00 96.31 104 GLY A N 1
ATOM 757 C CA . GLY A 1 104 ? -1.506 7.394 15.515 1.00 96.31 104 GLY A CA 1
ATOM 758 C C . GLY A 1 104 ? -2.146 6.024 15.716 1.00 96.31 104 GLY A C 1
ATOM 759 O O . GLY A 1 104 ? -2.570 5.703 16.825 1.00 96.31 104 GLY A O 1
ATOM 760 N N . PHE A 1 105 ? -2.092 5.177 14.689 1.00 96.56 105 PHE A N 1
ATOM 761 C CA . PHE A 1 105 ? -2.610 3.814 14.747 1.00 96.56 105 PHE A CA 1
ATOM 762 C C . PHE A 1 105 ? -1.933 2.970 15.834 1.00 96.56 105 PHE A C 1
ATOM 764 O O . PHE A 1 105 ? -2.602 2.331 16.645 1.00 96.56 105 PHE A O 1
ATOM 771 N N . ALA A 1 106 ? -0.602 3.016 15.924 1.00 94.44 106 ALA A N 1
ATOM 772 C CA . ALA A 1 106 ? 0.133 2.284 16.949 1.00 94.44 106 ALA A CA 1
ATOM 773 C C . ALA A 1 106 ? -0.256 2.721 18.370 1.00 94.44 106 ALA A C 1
ATOM 775 O O . ALA A 1 106 ? -0.344 1.883 19.263 1.00 94.44 106 ALA A O 1
ATOM 776 N N . ARG A 1 107 ? -0.510 4.017 18.598 1.00 95.19 107 ARG A N 1
ATOM 777 C CA . ARG A 1 107 ? -0.978 4.528 19.896 1.00 95.19 107 ARG A CA 1
ATOM 778 C C . ARG A 1 107 ? -2.396 4.075 20.217 1.00 95.19 107 ARG A C 1
ATOM 780 O O . ARG A 1 107 ? -2.633 3.704 21.360 1.00 95.19 107 ARG A O 1
ATOM 787 N N . GLU A 1 108 ? -3.302 4.097 19.241 1.00 90.94 108 GLU A N 1
ATOM 788 C CA . GLU A 1 108 ? -4.679 3.603 19.390 1.00 90.94 108 GLU A CA 1
ATOM 789 C C . GLU A 1 108 ? -4.684 2.127 19.817 1.00 90.94 108 GLU A C 1
ATOM 791 O O . GLU A 1 108 ? -5.333 1.770 20.798 1.00 90.94 108 GLU A O 1
ATOM 796 N N . VAL A 1 109 ? -3.885 1.293 19.144 1.00 90.06 109 VAL A N 1
ATOM 797 C CA . VAL A 1 109 ? -3.774 -0.149 19.422 1.00 90.06 109 VAL A CA 1
ATOM 798 C C . VAL A 1 109 ? -3.002 -0.443 20.718 1.00 90.06 109 VAL A C 1
ATOM 800 O O . VAL A 1 109 ? -3.270 -1.436 21.391 1.00 90.06 109 VAL A O 1
ATOM 803 N N . ALA A 1 110 ? -2.048 0.413 21.103 1.00 77.50 110 ALA A N 1
ATOM 804 C CA .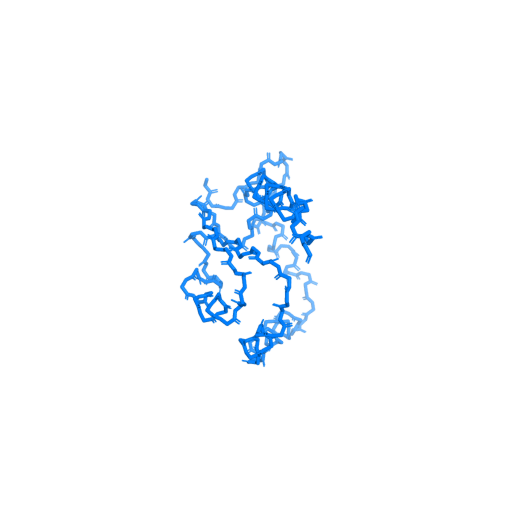 ALA A 1 110 ? -1.261 0.255 22.327 1.00 77.50 110 ALA A CA 1
ATOM 805 C C . ALA A 1 110 ? -2.003 0.666 23.612 1.00 77.50 110 ALA A C 1
ATOM 807 O O . ALA A 1 110 ? -1.478 0.413 24.700 1.00 77.50 110 ALA A O 1
ATOM 808 N N . VAL A 1 111 ? -3.194 1.281 23.534 1.00 56.25 111 VAL A N 1
ATOM 809 C CA . VAL A 1 111 ? -4.050 1.460 24.718 1.00 56.25 111 VAL A CA 1
ATOM 810 C C . VAL A 1 111 ? -4.549 0.075 25.138 1.00 56.25 111 VAL A C 1
ATOM 812 O O . VAL A 1 111 ? -5.342 -0.529 24.420 1.00 56.25 111 VAL A O 1
ATOM 815 N N . PRO A 1 112 ? -4.125 -0.462 26.297 1.00 49.94 112 PRO A N 1
ATOM 816 C CA . PRO A 1 112 ? -4.567 -1.778 26.719 1.00 49.94 112 PRO A CA 1
ATOM 817 C C . PRO A 1 112 ? -6.078 -1.746 26.928 1.00 49.94 112 PRO A C 1
ATOM 819 O O . PRO A 1 112 ? -6.587 -0.864 27.627 1.00 49.94 112 PRO A O 1
ATOM 822 N N . THR A 1 113 ? -6.787 -2.756 26.430 1.00 50.62 113 THR A N 1
ATOM 823 C CA . THR A 1 113 ? -8.070 -3.174 26.996 1.00 50.62 113 THR A CA 1
ATOM 824 C C . THR A 1 113 ? -7.875 -3.455 28.489 1.00 50.62 113 THR A C 1
ATOM 826 O O . THR A 1 113 ? -7.595 -4.579 28.904 1.00 50.62 113 THR A O 1
ATOM 829 N N . ARG A 1 114 ? -8.020 -2.431 29.338 1.00 50.88 114 ARG A N 1
ATOM 830 C CA . ARG A 1 114 ? -8.394 -2.629 30.741 1.00 50.88 114 ARG A CA 1
ATOM 831 C C . ARG A 1 114 ? -9.822 -3.152 30.721 1.00 50.88 114 ARG A C 1
ATOM 833 O O . ARG A 1 114 ? -10.764 -2.371 30.668 1.00 50.88 114 ARG A O 1
ATOM 840 N N . GLY A 1 115 ? -9.969 -4.470 30.700 1.00 45.09 115 GLY A N 1
ATOM 841 C CA . GLY A 1 115 ? -11.288 -5.073 30.564 1.00 45.09 115 GLY A CA 1
ATOM 842 C C . GLY A 1 115 ? -11.325 -6.588 30.677 1.00 45.09 115 GLY A C 1
ATOM 843 O O . GLY A 1 115 ? -12.109 -7.210 29.978 1.00 45.09 115 GLY A O 1
ATOM 844 N N . ALA A 1 116 ? -10.506 -7.182 31.544 1.00 43.53 116 ALA A N 1
ATOM 845 C CA . ALA A 1 116 ? -10.801 -8.495 32.112 1.00 43.53 116 ALA A CA 1
ATOM 846 C C . ALA A 1 116 ? -10.889 -8.342 33.637 1.00 43.53 116 ALA A C 1
ATOM 848 O O . ALA A 1 116 ? -9.959 -8.661 34.371 1.00 43.53 116 ALA A O 1
ATOM 849 N N . SER A 1 117 ? -12.011 -7.775 34.079 1.00 41.22 117 SER A N 1
ATOM 850 C CA . SER A 1 117 ? -12.538 -7.923 35.433 1.00 41.22 117 SER A CA 1
ATOM 851 C C . SER A 1 117 ? -13.997 -8.335 35.282 1.00 41.22 117 SER A C 1
ATOM 853 O O . SER A 1 117 ? -14.796 -7.523 34.818 1.00 41.22 117 SER A O 1
ATOM 855 N N . ILE A 1 118 ? -14.313 -9.595 35.575 1.00 41.16 118 ILE A N 1
ATOM 856 C CA . ILE A 1 118 ? -15.090 -10.100 36.727 1.00 41.16 118 ILE A CA 1
ATOM 857 C C . ILE A 1 118 ? -14.895 -11.620 36.738 1.00 41.16 118 ILE A C 1
ATOM 859 O O . ILE A 1 118 ? -14.982 -12.225 35.646 1.00 41.16 118 ILE A O 1
#

Secondary structure (DSSP, 8-state):
-TT--SSTT--HHHHHHHHHHHSPTTHHHHHHHHHHT-TTHHHHHTT--S-EEEEEETT-SSS-GGGGHHHHHHSSSEEEEEETT--S-HHHHSHHHHHHHHHHHHHHHHS-------